Protein AF-A0A968CD33-F1 (afdb_monomer_lite)

Radius of gyration: 17.61 Å; chains: 1; bounding box: 67×39×42 Å

Foldseek 3Di:
DDDDDDDDDDDDAFAWDDFDDDDDDDDDPQDWDKDKDFIARQVPRHGFAWMKMWIDGPWKIKMKIKHFPADAQDKHWHKDKDQPQCVPDPPRDGPVCPLPVNRVIFIFGWDMDTHHRRRIDMDMTMDTPDDDDPPRGPPPPSPD

pLDDT: mean 78.43, std 22.48, range [30.12, 97.56]

Sequence (144 aa):
MKLQKWMVSVLSGVMLCAVVFSAQAGNQGGKRTYQTADLQDLETDAFRAGAATLVRTRNEVWASLSSTDLDPAAAYTVWWVVFNNPAACFGPCGLDDLDSPSVDAGVFYAAGFVTDMGGTANASFHLKAGPPTQGIDVLVDAKG

Structure (mmCIF, N/CA/C/O backbone):
data_AF-A0A968CD33-F1
#
_entry.id   AF-A0A968CD33-F1
#
loop_
_atom_site.group_PDB
_atom_site.id
_atom_site.type_symbol
_atom_site.label_atom_id
_atom_site.label_alt_id
_atom_site.label_comp_id
_atom_site.label_asym_id
_atom_site.label_entity_id
_atom_site.label_seq_id
_atom_site.pdbx_PDB_ins_code
_atom_site.Cartn_x
_atom_site.Cartn_y
_atom_site.Cartn_z
_atom_site.occupancy
_atom_site.B_iso_or_equiv
_atom_site.auth_seq_id
_atom_site.auth_comp_id
_atom_site.auth_asym_id
_atom_site.auth_atom_id
_atom_site.pdbx_PDB_model_num
ATOM 1 N N . MET A 1 1 ? 38.277 -26.867 0.160 1.00 37.47 1 MET A N 1
ATOM 2 C CA . MET A 1 1 ? 38.429 -25.397 0.128 1.00 37.47 1 MET A CA 1
ATOM 3 C C . MET A 1 1 ? 37.041 -24.777 0.061 1.00 37.47 1 MET A C 1
ATOM 5 O O . MET A 1 1 ? 36.361 -24.946 -0.938 1.00 37.47 1 MET A O 1
ATOM 9 N N . LYS A 1 2 ? 36.591 -24.170 1.165 1.00 41.38 2 LYS A N 1
ATOM 10 C CA . LYS A 1 2 ? 35.400 -23.308 1.237 1.00 41.38 2 LYS A CA 1
ATOM 11 C C . LYS A 1 2 ? 35.837 -21.869 0.951 1.00 41.38 2 LYS A C 1
ATOM 13 O O . LYS A 1 2 ? 36.923 -21.517 1.401 1.00 41.38 2 LYS A O 1
ATOM 18 N N . LEU A 1 3 ? 34.986 -21.081 0.286 1.00 33.84 3 LEU A N 1
ATOM 19 C CA . LEU A 1 3 ? 34.608 -19.689 0.616 1.00 33.84 3 LEU A CA 1
ATOM 20 C C . LEU A 1 3 ? 33.942 -19.038 -0.612 1.00 33.84 3 LEU A C 1
ATOM 22 O O . LEU A 1 3 ? 34.615 -18.568 -1.524 1.00 33.84 3 LEU A O 1
ATOM 26 N N . GLN A 1 4 ? 32.607 -19.020 -0.616 1.00 31.66 4 GLN A N 1
ATOM 27 C CA . GLN A 1 4 ? 31.778 -18.273 -1.564 1.00 31.66 4 GLN A CA 1
ATOM 28 C C . GLN A 1 4 ? 31.496 -16.895 -0.949 1.00 31.66 4 GLN A C 1
ATOM 30 O O . GLN A 1 4 ? 30.969 -16.801 0.161 1.00 31.66 4 GLN A O 1
ATOM 35 N N . LYS A 1 5 ? 31.965 -15.841 -1.627 1.00 37.31 5 LYS A N 1
ATOM 36 C CA . LYS A 1 5 ? 31.912 -14.440 -1.187 1.00 37.31 5 LYS A CA 1
ATOM 37 C C . LYS A 1 5 ? 30.521 -13.831 -1.379 1.00 37.31 5 LYS A C 1
ATOM 39 O O . LYS A 1 5 ? 29.802 -14.164 -2.313 1.00 37.31 5 LYS A O 1
ATOM 44 N N . TRP A 1 6 ? 30.209 -12.931 -0.456 1.00 35.16 6 TRP A N 1
ATOM 45 C CA . TRP A 1 6 ? 28.976 -12.177 -0.281 1.00 35.16 6 TRP A CA 1
ATOM 46 C C . TRP A 1 6 ? 28.747 -11.120 -1.368 1.00 35.16 6 TRP A C 1
ATOM 48 O O . TRP A 1 6 ? 29.692 -10.441 -1.764 1.00 35.16 6 TRP A O 1
ATOM 58 N N . MET A 1 7 ? 27.480 -10.887 -1.719 1.00 31.91 7 MET A N 1
ATOM 59 C CA . MET A 1 7 ? 26.977 -9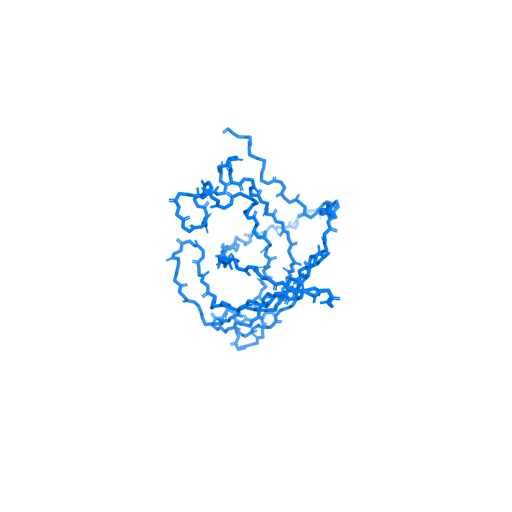.583 -2.161 1.00 31.91 7 MET A CA 1
ATOM 60 C C . MET A 1 7 ? 25.612 -9.360 -1.502 1.00 31.91 7 MET A C 1
ATOM 62 O O . MET A 1 7 ? 24.632 -10.009 -1.854 1.00 31.91 7 MET A O 1
ATOM 66 N N . VAL A 1 8 ? 25.577 -8.483 -0.499 1.00 37.94 8 VAL A N 1
ATOM 67 C CA . VAL A 1 8 ? 24.347 -7.934 0.083 1.00 37.94 8 VAL A CA 1
ATOM 68 C C . VAL A 1 8 ? 24.049 -6.657 -0.698 1.00 37.94 8 VAL A C 1
ATOM 70 O O . VAL A 1 8 ? 24.793 -5.687 -0.576 1.00 37.94 8 VAL A O 1
ATOM 73 N N . SER A 1 9 ? 23.004 -6.673 -1.523 1.00 36.47 9 SER A N 1
ATOM 74 C CA . SER A 1 9 ? 22.421 -5.453 -2.088 1.00 36.47 9 SER A CA 1
ATOM 75 C C . SER A 1 9 ? 21.284 -5.003 -1.180 1.00 36.47 9 SER A C 1
ATOM 77 O O . SER A 1 9 ? 20.318 -5.735 -0.978 1.00 36.47 9 SER A O 1
ATOM 79 N N . VAL A 1 10 ? 21.429 -3.808 -0.613 1.00 44.69 10 VAL A N 1
ATOM 80 C CA . VAL A 1 10 ? 20.399 -3.105 0.156 1.00 44.69 10 VAL A CA 1
ATOM 81 C C . VAL A 1 10 ? 19.397 -2.529 -0.845 1.00 44.69 10 VAL A C 1
ATOM 83 O O . VAL A 1 10 ? 19.746 -1.637 -1.613 1.00 44.69 10 VAL A O 1
ATOM 86 N N . LEU A 1 11 ? 18.174 -3.060 -0.870 1.00 41.47 11 LEU A N 1
ATOM 87 C CA . LEU A 1 11 ? 17.051 -2.469 -1.599 1.00 41.47 11 LEU A CA 1
ATOM 88 C C . LEU A 1 11 ? 16.301 -1.542 -0.642 1.00 41.47 11 LEU A C 1
ATOM 90 O O . LEU A 1 11 ? 15.770 -1.979 0.377 1.00 41.47 11 LEU A O 1
ATOM 94 N N . SER A 1 12 ? 16.328 -0.252 -0.968 1.00 43.16 12 SER A N 1
ATOM 95 C CA . SER A 1 12 ? 15.573 0.808 -0.304 1.00 43.16 12 SER A CA 1
ATOM 96 C C . SER A 1 12 ? 14.080 0.575 -0.565 1.00 43.16 12 SER A C 1
ATOM 98 O O . SER A 1 12 ? 13.652 0.556 -1.717 1.00 43.16 12 SER A O 1
ATOM 100 N N . GLY A 1 13 ? 13.312 0.295 0.488 1.00 39.81 13 GLY A N 1
ATOM 101 C CA . GLY A 1 13 ? 11.884 -0.001 0.398 1.00 39.81 13 GLY A CA 1
ATOM 102 C C . GLY A 1 13 ? 11.058 1.256 0.625 1.00 39.81 13 GLY A C 1
ATOM 103 O O . GLY A 1 13 ? 10.959 1.717 1.756 1.00 39.81 13 GLY A O 1
ATOM 104 N N . VAL A 1 14 ? 10.454 1.784 -0.438 1.00 44.28 14 VAL A N 1
ATOM 105 C CA . VAL A 1 14 ? 9.409 2.809 -0.336 1.00 44.28 14 VAL A CA 1
ATOM 106 C C . VAL A 1 14 ? 8.114 2.119 0.080 1.00 44.28 14 VAL A C 1
ATOM 108 O O . VAL A 1 14 ? 7.631 1.214 -0.605 1.00 44.28 14 VAL A O 1
ATOM 111 N N . MET A 1 15 ? 7.575 2.527 1.224 1.00 37.03 15 MET A N 1
ATOM 112 C CA . MET A 1 15 ? 6.298 2.057 1.755 1.00 37.03 15 MET A CA 1
ATOM 113 C C . MET A 1 15 ? 5.180 2.981 1.239 1.00 37.03 15 MET A C 1
ATOM 115 O O . MET A 1 15 ? 5.406 4.169 1.040 1.00 37.03 15 MET A O 1
ATOM 119 N N . LEU A 1 16 ? 3.990 2.448 0.959 1.00 34.34 16 LEU A N 1
ATOM 120 C CA . LEU A 1 16 ? 2.818 3.187 0.461 1.00 34.34 16 LEU A CA 1
ATOM 121 C C . LEU A 1 16 ? 1.596 2.808 1.312 1.00 34.34 16 LEU A C 1
ATOM 123 O O . LEU A 1 16 ? 1.394 1.621 1.569 1.00 34.34 16 LEU A O 1
ATOM 127 N N . CYS A 1 17 ? 0.776 3.780 1.726 1.00 30.12 17 CYS A N 1
ATOM 128 C CA . CYS A 1 17 ? -0.358 3.580 2.645 1.00 30.12 17 CYS A CA 1
ATOM 129 C C . CYS A 1 17 ? -1.595 4.347 2.163 1.00 30.12 17 CYS A C 1
ATOM 131 O O . CYS A 1 17 ? -1.474 5.408 1.563 1.00 30.12 17 CYS A O 1
ATOM 133 N N . ALA A 1 18 ? -2.792 3.815 2.422 1.00 38.38 18 ALA A N 1
ATOM 134 C CA . ALA A 1 18 ? -4.061 4.425 2.017 1.00 38.38 18 ALA A CA 1
ATOM 135 C C . ALA A 1 18 ? -5.022 4.535 3.214 1.00 38.38 18 ALA A C 1
ATOM 137 O O . ALA A 1 18 ? -5.317 3.537 3.873 1.00 38.38 18 ALA A O 1
ATOM 138 N N . VAL A 1 19 ? -5.546 5.739 3.471 1.00 39.84 19 VAL A N 1
ATOM 139 C CA . VAL A 1 19 ? -6.427 6.057 4.615 1.00 39.84 19 VAL A CA 1
ATOM 140 C C . VAL A 1 19 ? -7.898 6.079 4.182 1.00 39.84 19 VAL A C 1
ATOM 142 O O . VAL A 1 19 ? -8.218 6.595 3.111 1.00 39.84 19 VAL A O 1
ATOM 145 N N . VAL A 1 20 ? -8.832 5.541 4.991 1.00 47.88 20 VAL A N 1
ATOM 146 C CA . VAL A 1 20 ? -10.257 5.496 4.595 1.00 47.88 20 VAL A CA 1
ATOM 147 C C . VAL A 1 20 ? -11.295 5.671 5.716 1.00 47.88 20 VAL A C 1
ATOM 149 O O . VAL A 1 20 ? -11.309 4.932 6.696 1.00 47.88 20 VAL A O 1
ATOM 152 N N . PHE A 1 21 ? -12.250 6.591 5.499 1.00 44.44 21 PHE A N 1
ATOM 153 C CA . PHE A 1 21 ? -13.388 6.913 6.384 1.00 44.44 21 PHE A CA 1
ATOM 154 C C . PHE A 1 21 ? -14.641 6.044 6.115 1.00 44.44 21 PHE A C 1
ATOM 156 O O . PHE A 1 21 ? -14.846 5.558 5.000 1.00 44.44 21 PHE A O 1
ATOM 163 N N . SER A 1 22 ? -15.504 5.851 7.130 1.00 51.44 22 SER A N 1
ATOM 164 C CA . SER A 1 22 ? -16.705 4.987 7.068 1.00 51.44 22 SER A CA 1
ATOM 165 C C . SER A 1 22 ? -18.011 5.715 7.437 1.00 51.44 22 SER A C 1
ATOM 167 O O . SER A 1 22 ? -18.108 6.285 8.517 1.00 51.44 22 SER A O 1
ATOM 169 N N . ALA A 1 23 ? -19.056 5.584 6.605 1.00 46.00 23 ALA A N 1
ATOM 170 C CA . ALA A 1 23 ? -20.457 5.880 6.949 1.00 46.00 23 ALA A CA 1
ATOM 171 C C . ALA A 1 23 ? -21.328 4.608 6.802 1.00 46.00 23 ALA A C 1
ATOM 173 O O . ALA A 1 23 ? -21.160 3.834 5.855 1.00 46.00 23 ALA A O 1
ATOM 174 N N . GLN A 1 24 ? -22.244 4.344 7.746 1.00 58.56 24 GLN A N 1
ATOM 175 C CA . GLN A 1 24 ? -23.057 3.116 7.791 1.00 58.56 24 GLN A CA 1
ATOM 176 C C . GLN A 1 24 ? -24.543 3.343 7.463 1.00 58.56 24 GLN A C 1
ATOM 178 O O . GLN A 1 24 ? -25.169 4.186 8.088 1.00 58.56 24 GLN A O 1
ATOM 183 N N . ALA A 1 25 ? -25.136 2.466 6.635 1.00 45.41 25 ALA A N 1
ATOM 184 C CA . ALA A 1 25 ? -26.445 1.828 6.880 1.00 45.41 25 ALA A CA 1
ATOM 185 C C . ALA A 1 25 ? -26.677 0.594 5.964 1.00 45.41 25 ALA A C 1
ATOM 187 O O . ALA A 1 25 ? -26.188 0.575 4.840 1.00 45.41 25 ALA A O 1
ATOM 188 N N . GLY A 1 26 ? -27.384 -0.433 6.471 1.00 40.88 26 GLY A N 1
ATOM 189 C CA . GLY A 1 26 ? -28.413 -1.214 5.740 1.00 40.88 26 GLY A CA 1
ATOM 190 C C . GLY A 1 26 ? -28.099 -2.488 4.914 1.00 40.88 26 GLY A C 1
ATOM 191 O O . GLY A 1 26 ? -27.636 -2.391 3.792 1.00 40.88 26 GLY A O 1
ATOM 192 N N . ASN A 1 27 ? -28.543 -3.646 5.438 1.00 47.91 27 ASN A N 1
ATOM 193 C CA . ASN A 1 27 ? -29.004 -4.923 4.823 1.00 47.91 27 ASN A CA 1
ATOM 194 C C . ASN A 1 27 ? -28.059 -5.973 4.145 1.00 47.91 27 ASN A C 1
ATOM 196 O O . ASN A 1 27 ? -27.781 -5.968 2.952 1.00 47.91 27 ASN A O 1
ATOM 200 N N . GLN A 1 28 ? -27.675 -6.947 4.981 1.00 55.09 28 GLN A N 1
ATOM 201 C CA . GLN A 1 28 ? -27.397 -8.400 4.867 1.00 55.09 28 GLN A CA 1
ATOM 202 C C . GLN A 1 28 ? -27.561 -9.206 3.544 1.00 55.09 28 GLN A C 1
ATOM 204 O O . GLN A 1 28 ? -28.061 -10.327 3.562 1.00 55.09 28 GLN A O 1
ATOM 209 N N . GLY A 1 29 ? -26.995 -8.756 2.428 1.00 49.62 29 GLY A N 1
ATOM 210 C CA . GLY A 1 29 ? -26.184 -9.633 1.569 1.00 49.62 29 GLY A CA 1
ATOM 211 C C . GLY A 1 29 ? -24.740 -9.280 1.881 1.00 49.62 29 GLY A C 1
ATOM 212 O O . GLY A 1 29 ? -24.382 -8.141 1.614 1.00 49.62 29 GLY A O 1
ATOM 213 N N . GLY A 1 30 ? -23.995 -10.163 2.571 1.00 62.62 30 GLY A N 1
ATOM 214 C CA . GLY A 1 30 ? -22.742 -9.864 3.296 1.00 62.62 30 GLY A CA 1
ATOM 215 C C . GLY A 1 30 ? -22.117 -8.521 2.918 1.00 62.62 30 GLY A C 1
ATOM 216 O O . GLY A 1 30 ? -21.404 -8.466 1.924 1.00 62.62 30 GLY A O 1
ATOM 217 N N . LYS A 1 31 ? -22.484 -7.450 3.646 1.00 76.31 31 LYS A N 1
ATOM 218 C CA . LYS A 1 31 ? -22.275 -6.054 3.224 1.00 76.31 31 LYS A CA 1
ATOM 219 C C . LYS A 1 31 ? -20.845 -5.874 2.715 1.00 76.31 31 LYS A C 1
ATOM 221 O O . LYS A 1 31 ? -19.904 -5.990 3.498 1.00 76.31 31 LYS A O 1
ATOM 226 N N . ARG A 1 32 ? -20.710 -5.638 1.407 1.00 90.44 32 ARG A N 1
ATOM 227 C CA . ARG A 1 32 ? -19.435 -5.349 0.749 1.00 90.44 32 ARG A CA 1
ATOM 228 C C . ARG A 1 32 ? -19.250 -3.845 0.709 1.00 90.44 32 ARG A C 1
ATOM 230 O O . ARG A 1 32 ? -20.063 -3.142 0.115 1.00 90.44 32 ARG A O 1
ATOM 237 N N . THR A 1 33 ? -18.196 -3.364 1.345 1.00 94.31 33 THR A N 1
ATOM 238 C CA . THR A 1 33 ? -17.782 -1.965 1.258 1.00 94.31 33 THR A CA 1
ATOM 239 C C . THR A 1 33 ? -16.653 -1.874 0.249 1.00 94.31 33 THR A C 1
ATOM 241 O O . THR A 1 33 ? -15.645 -2.556 0.415 1.00 94.31 33 THR A O 1
ATOM 244 N N . TYR A 1 34 ? -16.827 -1.043 -0.772 1.00 94.94 34 TYR A N 1
ATOM 245 C CA . TYR A 1 34 ? -15.818 -0.781 -1.793 1.00 94.94 34 TYR A CA 1
ATOM 246 C C . TYR A 1 34 ? -15.185 0.575 -1.533 1.00 94.94 34 TYR A C 1
ATOM 248 O O . TYR A 1 34 ? -15.886 1.535 -1.212 1.00 94.94 34 TYR A O 1
ATOM 256 N N . GLN A 1 35 ? -13.873 0.649 -1.677 1.00 95.56 35 GLN A N 1
ATOM 257 C CA . GLN A 1 35 ? -13.114 1.886 -1.593 1.00 95.56 35 GLN A CA 1
ATOM 258 C C . GLN A 1 35 ? -12.046 1.863 -2.670 1.00 95.56 35 GLN A C 1
ATOM 260 O O . GLN A 1 35 ? -11.501 0.808 -2.967 1.00 95.56 35 GLN A O 1
ATOM 265 N N . THR A 1 36 ? -11.787 3.006 -3.288 1.00 96.31 36 THR A N 1
ATOM 266 C CA . THR A 1 36 ? -10.691 3.173 -4.243 1.00 96.31 36 THR A CA 1
ATOM 267 C C . THR A 1 36 ? -9.926 4.418 -3.848 1.00 96.31 36 THR A C 1
ATOM 269 O O . THR A 1 36 ? -10.546 5.407 -3.454 1.00 96.31 36 THR A O 1
ATOM 272 N N . ALA A 1 37 ? -8.606 4.338 -3.907 1.00 94.50 37 ALA A N 1
ATOM 273 C CA . ALA A 1 37 ? -7.705 5.435 -3.609 1.00 94.50 37 ALA A CA 1
ATOM 274 C C . ALA A 1 37 ? -6.543 5.414 -4.600 1.00 94.50 37 ALA A C 1
ATOM 276 O O . ALA A 1 37 ? -6.128 4.342 -5.051 1.00 94.50 37 ALA A O 1
ATOM 277 N N . ASP A 1 38 ? -6.029 6.595 -4.916 1.00 96.38 38 ASP A N 1
ATOM 278 C CA . ASP A 1 38 ? -4.775 6.722 -5.647 1.00 96.38 38 ASP A CA 1
ATOM 279 C C . ASP A 1 38 ? -3.617 6.243 -4.769 1.00 96.38 38 ASP A C 1
ATOM 281 O O . ASP A 1 38 ? -3.688 6.261 -3.536 1.00 96.38 38 ASP A O 1
ATOM 285 N N . LEU A 1 39 ? -2.541 5.796 -5.408 1.00 93.75 39 LEU A N 1
ATOM 286 C CA . LEU A 1 39 ? -1.331 5.418 -4.691 1.00 93.75 39 LEU A CA 1
ATOM 287 C C . LEU A 1 39 ? -0.611 6.667 -4.178 1.00 93.75 39 LEU A C 1
ATOM 289 O O . LEU A 1 39 ? -0.433 7.628 -4.921 1.00 93.75 39 LEU A O 1
ATOM 293 N N . GLN A 1 40 ? -0.176 6.642 -2.921 1.00 91.44 40 GLN A N 1
ATOM 294 C CA . GLN A 1 40 ? 0.588 7.709 -2.275 1.00 91.44 40 GLN A CA 1
ATOM 295 C C . GLN A 1 40 ? 1.817 7.144 -1.575 1.00 91.44 40 GLN A C 1
ATOM 297 O O . GLN A 1 40 ? 1.706 6.182 -0.815 1.00 91.44 40 GLN A O 1
ATOM 302 N N . ASP A 1 41 ? 2.968 7.751 -1.843 1.00 88.31 41 ASP A N 1
ATOM 303 C CA . ASP A 1 41 ? 4.214 7.524 -1.117 1.00 88.31 41 ASP A CA 1
ATOM 304 C C . ASP A 1 41 ? 3.999 7.812 0.372 1.00 88.31 41 ASP A C 1
ATOM 306 O O . ASP A 1 41 ? 3.594 8.911 0.724 1.00 88.31 41 ASP A O 1
ATOM 310 N N . LEU A 1 42 ? 4.216 6.826 1.239 1.00 83.56 42 LEU A N 1
ATOM 311 C CA . LEU A 1 42 ? 3.833 6.939 2.647 1.00 83.56 42 LEU A CA 1
ATOM 312 C C . LEU A 1 42 ? 4.751 7.877 3.451 1.00 83.56 42 LEU A C 1
ATOM 314 O O . LEU A 1 42 ? 4.358 8.355 4.508 1.00 83.56 42 LEU A O 1
ATOM 318 N N . GLU A 1 43 ? 5.977 8.124 2.992 1.00 84.19 43 GLU A N 1
ATOM 319 C CA . GLU A 1 43 ? 6.902 9.037 3.675 1.00 84.19 43 GLU A CA 1
ATOM 320 C C . GLU A 1 43 ? 6.642 10.495 3.283 1.00 84.19 43 GLU A C 1
ATOM 322 O O . GLU A 1 43 ? 6.787 11.404 4.097 1.00 84.19 43 GLU A O 1
ATOM 327 N N . THR A 1 44 ? 6.265 10.723 2.024 1.00 87.44 44 THR A N 1
ATOM 328 C CA . THR A 1 44 ? 6.162 12.072 1.446 1.00 87.44 44 THR A CA 1
ATOM 329 C C . THR A 1 44 ? 4.736 12.524 1.134 1.00 87.44 44 THR A C 1
ATOM 331 O O . THR A 1 44 ? 4.551 13.665 0.709 1.00 87.44 44 THR A O 1
ATOM 334 N N . ASP A 1 45 ? 3.743 11.641 1.277 1.00 86.31 45 ASP A N 1
ATOM 335 C CA . ASP A 1 45 ? 2.348 11.791 0.828 1.00 86.31 45 ASP A CA 1
ATOM 336 C C . ASP A 1 45 ? 2.189 12.122 -0.671 1.00 86.31 45 ASP A C 1
ATOM 338 O O . ASP A 1 45 ? 1.111 12.486 -1.154 1.00 86.31 45 ASP A O 1
ATOM 342 N N . ALA A 1 46 ? 3.263 11.988 -1.455 1.00 90.00 46 ALA A N 1
ATOM 343 C CA . ALA A 1 46 ? 3.248 12.300 -2.874 1.00 90.00 46 ALA A CA 1
ATOM 344 C C . ALA A 1 46 ? 2.481 11.228 -3.659 1.00 90.00 46 ALA A C 1
ATOM 346 O O . ALA A 1 46 ? 2.765 10.032 -3.562 1.00 90.00 46 ALA A O 1
ATOM 347 N N . PHE A 1 47 ? 1.541 11.660 -4.502 1.00 92.25 47 PHE A N 1
ATOM 348 C CA . PHE A 1 47 ? 0.810 10.757 -5.389 1.00 92.25 47 PHE A CA 1
ATOM 349 C C . PHE A 1 47 ? 1.746 10.028 -6.363 1.00 92.25 47 PHE A C 1
ATOM 351 O O . PHE A 1 47 ? 2.685 10.606 -6.917 1.00 92.25 47 PHE A O 1
ATOM 358 N N . ARG A 1 48 ? 1.450 8.751 -6.605 1.00 92.81 48 ARG A N 1
ATOM 359 C CA . ARG A 1 48 ? 2.133 7.867 -7.552 1.00 92.81 48 ARG A CA 1
ATOM 360 C C . ARG A 1 48 ? 1.170 7.438 -8.648 1.00 92.81 48 ARG A C 1
ATOM 362 O O . ARG A 1 48 ? -0.045 7.419 -8.459 1.00 92.81 48 ARG A O 1
ATOM 369 N N . ALA A 1 49 ? 1.722 7.085 -9.805 1.00 95.75 49 ALA A N 1
ATOM 370 C CA . ALA A 1 49 ? 0.936 6.629 -10.938 1.00 95.75 49 ALA A CA 1
ATOM 371 C C . ALA A 1 49 ? 0.330 5.247 -10.648 1.00 95.75 49 ALA A C 1
ATOM 373 O O . ALA A 1 49 ? 0.984 4.213 -10.778 1.00 95.75 49 ALA A O 1
ATOM 374 N N . GLY A 1 50 ? -0.933 5.236 -10.231 1.00 95.75 50 GLY A N 1
ATOM 375 C CA . GLY A 1 50 ? -1.661 4.012 -9.938 1.00 95.75 50 GLY A CA 1
ATOM 376 C C . GLY A 1 50 ? -2.826 4.224 -8.986 1.00 95.75 50 GLY A C 1
ATOM 377 O O . GLY A 1 50 ? -3.027 5.309 -8.445 1.00 95.75 50 GLY A O 1
ATOM 378 N N . ALA A 1 51 ? -3.573 3.151 -8.752 1.00 96.88 51 ALA A N 1
ATOM 379 C CA . ALA A 1 51 ? -4.664 3.131 -7.791 1.00 96.88 51 ALA A CA 1
ATOM 380 C C . ALA A 1 51 ? -4.797 1.754 -7.137 1.00 96.88 51 ALA A C 1
ATOM 382 O O . ALA A 1 51 ? -4.400 0.725 -7.695 1.00 96.88 51 ALA A O 1
ATOM 383 N N . ALA A 1 52 ? -5.408 1.742 -5.958 1.00 96.12 52 ALA A N 1
ATOM 384 C CA . ALA A 1 52 ? -5.805 0.534 -5.263 1.00 96.12 52 ALA A CA 1
ATOM 385 C C . ALA A 1 52 ? -7.310 0.532 -4.994 1.00 96.12 52 ALA A C 1
ATOM 387 O O . ALA A 1 52 ? -7.898 1.547 -4.620 1.00 96.12 52 ALA A O 1
ATOM 388 N N . THR A 1 53 ? -7.931 -0.635 -5.132 1.00 97.44 53 THR A N 1
ATOM 389 C CA . THR A 1 53 ? -9.310 -0.884 -4.714 1.00 97.44 53 THR A CA 1
ATOM 390 C C . THR A 1 53 ? -9.305 -1.847 -3.541 1.00 97.44 53 THR A C 1
ATOM 392 O O . THR A 1 53 ? -8.653 -2.885 -3.590 1.00 97.44 53 THR A O 1
ATOM 395 N N . LEU A 1 54 ? -10.075 -1.523 -2.507 1.00 95.81 54 LEU A N 1
ATOM 396 C CA . LEU A 1 54 ? -10.297 -2.334 -1.322 1.00 95.81 54 LEU A CA 1
ATOM 397 C C . LEU A 1 54 ? -11.767 -2.752 -1.251 1.00 95.81 54 LEU A C 1
ATOM 399 O O . LEU A 1 54 ? -12.668 -1.912 -1.258 1.00 95.81 54 LEU A O 1
ATOM 403 N N . VAL A 1 55 ? -12.014 -4.052 -1.134 1.00 96.25 55 VAL A N 1
ATOM 404 C CA . VAL A 1 55 ? -13.335 -4.642 -0.920 1.00 96.25 55 VAL A CA 1
ATOM 405 C C . VAL A 1 55 ? -13.348 -5.310 0.441 1.00 96.25 55 VAL A C 1
ATOM 407 O O . VAL A 1 55 ? -12.654 -6.296 0.671 1.00 96.25 55 VAL A O 1
ATOM 410 N N . ARG A 1 56 ? -14.161 -4.790 1.356 1.00 93.69 56 ARG A N 1
ATOM 411 C CA . ARG A 1 56 ? -14.280 -5.319 2.716 1.00 93.69 56 ARG A CA 1
ATOM 412 C C . ARG A 1 56 ? -15.611 -6.004 2.923 1.00 93.69 56 ARG A C 1
ATOM 414 O O . ARG A 1 56 ? -16.658 -5.454 2.584 1.00 93.69 56 ARG A O 1
ATOM 421 N N . THR A 1 57 ? -15.564 -7.174 3.538 1.00 92.75 57 THR A N 1
ATOM 422 C CA . THR A 1 57 ? -16.719 -7.865 4.109 1.00 92.75 57 THR A CA 1
ATOM 423 C C . THR A 1 57 ? -16.567 -7.922 5.631 1.00 92.75 57 THR A C 1
ATOM 425 O O . THR A 1 57 ? -15.644 -7.341 6.196 1.00 92.75 57 THR A O 1
ATOM 428 N N . ARG A 1 58 ? -17.457 -8.646 6.319 1.00 88.00 58 ARG A N 1
ATOM 429 C CA . ARG A 1 58 ? -17.280 -8.925 7.752 1.00 88.00 58 ARG A CA 1
ATOM 430 C C . ARG A 1 58 ? -16.090 -9.830 8.070 1.00 88.00 58 ARG A C 1
ATOM 432 O O . ARG A 1 58 ? -15.561 -9.730 9.167 1.00 88.00 58 ARG A O 1
ATOM 439 N N . ASN A 1 59 ? -15.704 -10.711 7.150 1.00 89.50 59 ASN A N 1
ATOM 440 C CA . ASN A 1 59 ? -14.768 -11.799 7.446 1.00 89.50 59 ASN A CA 1
ATOM 441 C C . ASN A 1 59 ? -13.497 -11.739 6.602 1.00 89.50 59 ASN A C 1
ATOM 443 O O . ASN A 1 59 ? -12.635 -12.599 6.742 1.00 89.50 59 ASN A O 1
ATOM 447 N N . GLU A 1 60 ? -13.399 -10.786 5.684 1.00 90.94 60 GLU A N 1
ATOM 448 C CA . GLU A 1 60 ? -12.271 -10.693 4.769 1.00 90.94 60 GLU A CA 1
ATOM 449 C C . GLU A 1 60 ? -12.168 -9.311 4.139 1.00 90.94 60 GLU A C 1
ATOM 451 O O . GLU A 1 60 ? -13.158 -8.586 3.990 1.00 90.94 60 GLU A O 1
ATOM 456 N N . VAL A 1 61 ? -10.951 -9.003 3.723 1.00 92.88 61 VAL A N 1
ATOM 457 C CA . VAL A 1 61 ? -10.578 -7.850 2.927 1.00 92.88 61 VAL A CA 1
ATOM 458 C C . VAL A 1 61 ? -9.886 -8.364 1.672 1.00 92.88 61 VAL A C 1
ATOM 460 O O . VAL A 1 61 ? -8.967 -9.171 1.760 1.00 92.88 61 VAL A O 1
ATOM 463 N N . TRP A 1 62 ? -10.325 -7.889 0.516 1.00 95.31 62 TRP A N 1
ATOM 464 C CA . TRP A 1 62 ? -9.665 -8.086 -0.769 1.00 95.31 62 TRP A CA 1
ATOM 465 C C . TRP A 1 62 ? -9.136 -6.749 -1.247 1.00 95.31 62 TRP A C 1
ATOM 467 O O . TRP A 1 62 ? -9.844 -5.748 -1.167 1.00 95.31 62 TRP A O 1
ATOM 477 N N . ALA A 1 63 ? -7.922 -6.736 -1.769 1.00 96.12 63 ALA A N 1
ATOM 478 C CA . ALA A 1 63 ? -7.338 -5.571 -2.395 1.00 96.12 63 ALA A CA 1
ATOM 479 C C . ALA A 1 63 ? -6.797 -5.923 -3.775 1.00 96.12 63 ALA A C 1
ATOM 481 O O . ALA A 1 63 ? -6.267 -7.014 -3.996 1.00 96.12 63 ALA A O 1
ATOM 482 N N . SER A 1 64 ? -6.915 -4.970 -4.688 1.00 96.75 64 SER A N 1
ATOM 483 C CA . SER A 1 64 ? -6.228 -4.978 -5.971 1.00 96.75 64 SER A CA 1
ATOM 484 C C . SER A 1 64 ? -5.488 -3.665 -6.152 1.00 96.75 64 SER A C 1
ATOM 486 O O . SER A 1 64 ? -6.030 -2.608 -5.846 1.00 96.75 64 SER A O 1
ATOM 488 N N . LEU A 1 65 ? -4.274 -3.748 -6.668 1.00 96.19 65 LEU A N 1
ATOM 489 C CA . LEU A 1 65 ? -3.343 -2.654 -6.915 1.00 96.19 65 LEU A CA 1
ATOM 490 C C . LEU A 1 65 ? -3.006 -2.658 -8.404 1.00 96.19 65 LEU A C 1
ATOM 492 O O . LEU A 1 65 ? -2.664 -3.714 -8.935 1.00 96.19 65 LEU A O 1
ATOM 496 N N . SER A 1 66 ? -3.029 -1.489 -9.036 1.00 96.75 66 SER A N 1
ATOM 497 C CA . SER A 1 66 ? -2.422 -1.257 -10.347 1.00 96.75 66 SER A CA 1
ATOM 498 C C . SER A 1 66 ? -1.481 -0.067 -10.245 1.00 96.75 66 SER A C 1
ATOM 500 O O . SER A 1 66 ? -1.889 0.985 -9.758 1.00 96.75 66 SER A O 1
ATOM 502 N N . SER A 1 67 ? -0.249 -0.219 -10.720 1.00 96.06 67 SER A N 1
ATOM 503 C CA . SER A 1 67 ? 0.772 0.832 -10.703 1.00 96.06 67 SER A CA 1
ATOM 504 C C . SER A 1 67 ? 1.583 0.817 -11.991 1.00 96.06 67 SER A C 1
ATOM 506 O O . SER A 1 67 ? 1.834 -0.247 -12.561 1.00 96.06 67 SER A O 1
ATOM 508 N N . THR A 1 68 ? 2.029 1.996 -12.405 1.00 96.06 68 THR A N 1
ATOM 509 C CA . THR A 1 68 ? 3.057 2.199 -13.433 1.00 96.06 68 THR A CA 1
ATOM 510 C C . THR A 1 68 ? 4.244 2.946 -12.828 1.00 96.06 68 THR A C 1
ATOM 512 O O . THR A 1 68 ? 4.256 3.209 -11.623 1.00 96.06 68 THR A O 1
ATOM 515 N N . ASP A 1 69 ? 5.239 3.273 -13.657 1.00 94.50 69 ASP A N 1
ATOM 516 C CA . ASP A 1 69 ? 6.446 4.016 -13.267 1.00 94.50 69 ASP A CA 1
ATOM 517 C C . ASP A 1 69 ? 7.248 3.345 -12.138 1.00 94.50 69 ASP A C 1
ATOM 519 O O . ASP A 1 69 ? 7.906 4.004 -11.333 1.00 94.50 69 ASP A O 1
ATOM 523 N N . LEU A 1 70 ? 7.185 2.013 -12.078 1.00 94.62 70 LEU A N 1
ATOM 524 C CA . LEU A 1 70 ? 8.048 1.199 -11.231 1.00 94.62 70 LEU A CA 1
ATOM 525 C C . LEU A 1 70 ? 9.328 0.826 -11.987 1.00 94.62 70 LEU A C 1
ATOM 527 O O . LEU A 1 70 ? 9.371 0.856 -13.219 1.00 94.62 70 LEU A O 1
ATOM 531 N N . ASP A 1 71 ? 10.364 0.412 -11.260 1.00 96.81 71 ASP A N 1
ATOM 532 C CA . ASP A 1 71 ? 11.582 -0.097 -11.885 1.00 96.81 71 ASP A CA 1
ATOM 533 C C . ASP A 1 71 ? 11.250 -1.361 -12.700 1.00 96.81 71 ASP A C 1
ATOM 535 O O . ASP A 1 71 ? 10.601 -2.273 -12.171 1.00 96.81 71 ASP A O 1
ATOM 539 N N . PRO A 1 72 ? 11.659 -1.454 -13.979 1.00 97.56 72 PRO A N 1
ATOM 540 C CA . PRO A 1 72 ? 11.405 -2.634 -14.801 1.00 97.56 72 PRO A CA 1
ATOM 541 C C . PRO A 1 72 ? 12.099 -3.895 -14.277 1.00 97.56 72 PRO A C 1
ATOM 543 O O . PRO A 1 72 ? 13.252 -3.842 -13.849 1.00 97.56 72 PRO A O 1
ATOM 546 N N . ALA A 1 73 ? 11.426 -5.045 -14.384 1.00 96.56 73 ALA A N 1
ATOM 547 C CA . ALA A 1 73 ? 11.939 -6.353 -13.952 1.00 96.56 73 ALA A CA 1
ATOM 548 C C . ALA A 1 73 ? 12.459 -6.390 -12.495 1.00 96.56 73 ALA A C 1
ATOM 550 O O . ALA A 1 73 ? 13.370 -7.156 -12.167 1.00 96.56 73 ALA A O 1
ATOM 551 N N . ALA A 1 74 ? 11.872 -5.576 -11.616 1.00 97.44 74 ALA A N 1
ATOM 552 C CA . ALA A 1 74 ? 12.244 -5.458 -10.213 1.00 97.44 74 ALA A CA 1
ATOM 553 C C . ALA A 1 74 ? 11.210 -6.127 -9.299 1.00 97.44 74 ALA A C 1
ATOM 555 O O . ALA A 1 74 ? 10.017 -6.193 -9.603 1.00 97.44 74 ALA A O 1
ATOM 556 N N . ALA A 1 75 ? 11.685 -6.651 -8.168 1.00 96.56 75 ALA A N 1
ATOM 557 C CA . ALA A 1 75 ? 10.843 -7.283 -7.161 1.00 96.56 75 ALA A CA 1
ATOM 558 C C . ALA A 1 75 ? 10.335 -6.249 -6.150 1.00 96.56 75 ALA A C 1
ATOM 560 O O . ALA A 1 75 ? 11.124 -5.511 -5.562 1.00 96.56 75 ALA A O 1
ATOM 561 N N . TYR A 1 76 ? 9.028 -6.263 -5.903 1.00 94.81 76 TYR A N 1
ATOM 562 C CA . TYR A 1 76 ? 8.348 -5.426 -4.921 1.00 94.81 76 TYR A CA 1
ATOM 563 C C . TYR A 1 76 ? 7.571 -6.285 -3.925 1.00 94.81 76 TYR A C 1
ATOM 565 O O . TYR A 1 76 ? 7.147 -7.405 -4.224 1.00 94.81 76 TYR A O 1
ATOM 573 N N . THR A 1 77 ? 7.360 -5.735 -2.731 1.00 94.12 77 THR A N 1
ATOM 574 C CA . THR A 1 77 ? 6.517 -6.340 -1.694 1.00 94.12 77 THR A CA 1
ATOM 575 C C . THR A 1 77 ? 5.361 -5.416 -1.354 1.00 94.12 77 THR A C 1
ATOM 577 O O . THR A 1 77 ? 5.468 -4.198 -1.461 1.00 94.12 77 THR A O 1
ATOM 580 N N . VAL A 1 78 ? 4.247 -6.015 -0.957 1.00 93.56 78 VAL A N 1
ATOM 581 C CA . VAL A 1 78 ? 3.048 -5.343 -0.477 1.00 93.56 78 VAL A CA 1
ATOM 582 C C . VAL A 1 78 ? 2.848 -5.751 0.971 1.00 93.56 78 VAL A C 1
ATOM 584 O O . VAL A 1 78 ? 2.878 -6.940 1.302 1.00 93.56 78 VAL A O 1
ATOM 587 N N . TRP A 1 79 ? 2.622 -4.756 1.818 1.00 92.00 79 TRP A N 1
ATOM 588 C CA . TRP A 1 79 ? 2.421 -4.923 3.249 1.00 92.00 79 TRP A CA 1
ATOM 589 C C . TRP A 1 79 ? 1.057 -4.375 3.641 1.00 92.00 79 TRP A C 1
ATOM 591 O O . TRP A 1 79 ? 0.615 -3.349 3.126 1.00 92.00 79 TRP A O 1
ATOM 601 N N . TRP A 1 80 ? 0.391 -5.067 4.556 1.00 91.19 80 TRP A N 1
ATOM 602 C CA . TRP A 1 80 ? -0.738 -4.506 5.272 1.00 91.19 80 TRP A CA 1
ATOM 603 C C . TRP A 1 80 ? -0.210 -3.604 6.374 1.00 91.19 80 TRP A C 1
ATOM 605 O O . TRP A 1 80 ? 0.608 -4.041 7.180 1.00 91.19 80 TRP A O 1
ATOM 615 N N . VAL A 1 81 ? -0.716 -2.377 6.415 1.00 91.62 81 VAL A N 1
ATOM 616 C CA . VAL A 1 81 ? -0.587 -1.471 7.554 1.00 91.62 81 VAL A CA 1
ATOM 617 C C . VAL A 1 81 ? -1.999 -1.165 8.020 1.00 91.62 81 VAL A C 1
ATOM 619 O O . VAL A 1 81 ? -2.821 -0.657 7.254 1.00 91.62 81 VAL A O 1
ATOM 622 N N . VAL A 1 82 ? -2.313 -1.554 9.249 1.00 90.75 82 VAL A N 1
ATOM 623 C CA . VAL A 1 82 ? -3.660 -1.458 9.811 1.00 90.75 82 VAL A CA 1
ATOM 624 C C . VAL A 1 82 ? -3.589 -0.675 11.107 1.00 90.75 82 VAL A C 1
ATOM 626 O O . VAL A 1 82 ? -3.013 -1.154 12.073 1.00 90.75 82 VAL A O 1
ATOM 629 N N . PHE A 1 83 ? -4.214 0.497 11.145 1.00 92.75 83 PHE A N 1
ATOM 630 C CA . PHE A 1 83 ? -4.394 1.274 12.370 1.00 92.75 83 PHE A CA 1
ATOM 631 C C . PHE A 1 83 ? -5.728 0.879 13.011 1.00 92.75 83 PHE A C 1
ATOM 633 O O . PHE A 1 83 ? -6.788 1.254 12.502 1.00 92.75 83 PHE A O 1
ATOM 640 N N . ASN A 1 84 ? -5.704 0.091 14.092 1.00 90.88 84 ASN A N 1
ATOM 641 C CA . ASN A 1 84 ? -6.940 -0.381 14.732 1.00 90.88 84 ASN A CA 1
ATOM 642 C C . ASN A 1 84 ? -7.608 0.695 15.604 1.00 90.88 84 ASN A C 1
ATOM 644 O O . ASN A 1 84 ? -8.810 0.608 15.865 1.00 90.88 84 ASN A O 1
ATOM 648 N N . ASN A 1 85 ? -6.875 1.745 15.985 1.00 94.94 85 ASN A N 1
ATOM 649 C CA . ASN A 1 85 ? -7.408 2.930 16.651 1.00 94.94 85 ASN A CA 1
ATOM 650 C C . ASN A 1 85 ? -7.002 4.232 15.923 1.00 94.94 85 A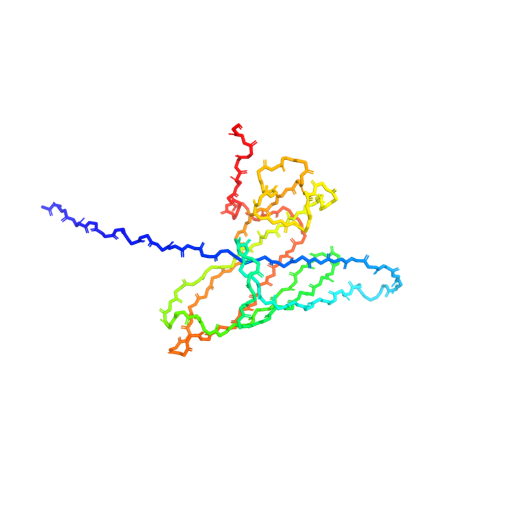SN A C 1
ATOM 652 O O . ASN A 1 85 ? -6.186 5.006 16.427 1.00 94.94 85 ASN A O 1
ATOM 656 N N . PRO A 1 86 ? -7.598 4.531 14.751 1.00 94.81 86 PRO A N 1
ATOM 657 C CA . PRO A 1 86 ? -7.205 5.682 13.937 1.00 94.81 86 PRO A CA 1
ATOM 658 C C . PRO A 1 86 ? -7.570 7.040 14.561 1.00 94.81 86 PRO A C 1
ATOM 660 O O . PRO A 1 86 ? -7.107 8.075 14.102 1.00 94.81 86 PRO A O 1
ATOM 663 N N . ALA A 1 87 ? -8.402 7.062 15.609 1.00 96.50 87 ALA A N 1
ATOM 664 C CA . ALA A 1 87 ? -8.728 8.289 16.339 1.00 96.50 87 ALA A CA 1
ATOM 665 C C . ALA A 1 87 ? -7.576 8.783 17.233 1.00 96.50 87 ALA A C 1
ATOM 667 O O . ALA A 1 87 ? -7.636 9.909 17.722 1.00 96.50 87 ALA A O 1
ATOM 668 N N . ALA A 1 88 ? -6.566 7.940 17.474 1.00 96.12 88 ALA A N 1
ATOM 669 C CA . ALA A 1 88 ? -5.377 8.287 18.243 1.00 96.12 88 ALA A CA 1
ATOM 670 C C . ALA A 1 88 ? -4.204 8.776 17.375 1.00 96.12 88 ALA A C 1
ATOM 672 O O . ALA A 1 88 ? -3.178 9.148 17.941 1.00 96.12 88 ALA A O 1
ATOM 673 N N . CYS A 1 89 ? -4.350 8.779 16.044 1.00 95.12 89 CYS A N 1
ATOM 674 C CA . CYS A 1 89 ? -3.342 9.320 15.133 1.00 95.12 89 CYS A CA 1
ATOM 675 C C . CYS A 1 89 ? -3.215 10.844 15.318 1.00 95.12 89 CYS A C 1
ATOM 677 O O . CYS A 1 89 ? -4.206 11.525 15.610 1.00 95.12 89 CYS A O 1
ATOM 679 N N . PHE A 1 90 ? -2.010 11.395 15.151 1.00 90.69 90 PHE A N 1
ATOM 680 C CA . PHE A 1 90 ? -1.774 12.845 15.274 1.00 90.69 90 PHE A CA 1
ATOM 681 C C . PHE A 1 90 ? -2.457 13.649 14.145 1.00 90.69 90 PHE A C 1
ATOM 683 O O . PHE A 1 90 ? -2.838 14.808 14.333 1.00 90.69 90 PHE A O 1
ATOM 690 N N . GLY A 1 91 ? -2.678 13.005 12.996 1.00 89.31 91 GLY A N 1
ATOM 691 C CA . GLY A 1 91 ? -3.395 13.516 11.828 1.00 89.31 91 GLY A CA 1
ATOM 692 C C . GLY A 1 91 ? -4.028 12.372 11.021 1.00 89.31 91 GLY A C 1
ATOM 693 O O . GLY A 1 91 ? -4.515 11.405 11.613 1.00 89.31 91 GLY A O 1
ATOM 694 N N . PRO A 1 92 ? -4.074 12.452 9.675 1.00 88.00 92 PRO A N 1
ATOM 695 C CA . PRO A 1 92 ? -4.241 11.252 8.857 1.00 88.00 92 PRO A CA 1
ATOM 696 C C . PRO A 1 92 ? -3.177 10.224 9.250 1.00 88.00 92 PRO A C 1
ATOM 698 O O . PRO A 1 92 ? -2.016 10.593 9.362 1.00 88.00 92 PRO A O 1
ATOM 701 N N . CYS A 1 93 ? -3.572 8.969 9.477 1.00 90.31 93 CYS A N 1
ATOM 702 C CA . CYS A 1 93 ? -2.630 7.983 9.997 1.00 90.31 93 CYS A CA 1
ATOM 703 C C . CYS A 1 93 ? -1.478 7.725 9.016 1.00 90.31 93 CYS A C 1
ATOM 705 O O . CYS A 1 93 ? -1.733 7.384 7.855 1.00 90.31 93 CYS A O 1
ATOM 707 N N . GLY A 1 94 ? -0.245 7.844 9.507 1.00 89.94 94 GLY A N 1
ATOM 708 C CA . GLY A 1 94 ? 0.981 7.752 8.714 1.00 89.94 94 GLY A CA 1
ATOM 709 C C . GLY A 1 94 ? 2.083 6.923 9.378 1.00 89.94 94 GLY A C 1
ATOM 710 O O . GLY A 1 94 ? 1.850 6.187 10.338 1.00 89.94 94 GLY A O 1
ATOM 711 N N . LEU A 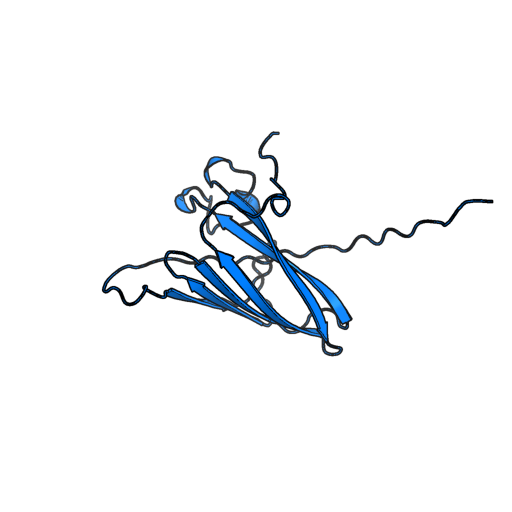1 95 ? 3.303 7.004 8.834 1.00 89.75 95 LEU A N 1
ATOM 712 C CA . LEU A 1 95 ? 4.478 6.324 9.411 1.00 89.75 95 LEU A CA 1
ATOM 713 C C . LEU A 1 95 ? 4.825 6.830 10.809 1.00 89.75 95 LEU A C 1
ATOM 715 O O . LEU A 1 95 ? 5.289 6.052 11.636 1.00 89.75 95 LEU A O 1
ATOM 719 N N . ASP A 1 96 ? 4.592 8.112 11.066 1.00 90.94 96 ASP A N 1
ATOM 720 C CA . ASP A 1 96 ? 4.828 8.780 12.344 1.00 90.94 96 ASP A CA 1
ATOM 721 C C . ASP A 1 96 ? 3.953 8.236 13.482 1.00 90.94 96 ASP A C 1
ATOM 723 O O . ASP A 1 96 ? 4.321 8.349 14.651 1.00 90.94 96 ASP A O 1
ATOM 727 N N . ASP A 1 97 ? 2.837 7.587 13.150 1.00 91.81 97 ASP A N 1
ATOM 728 C CA . ASP A 1 97 ? 1.941 6.970 14.123 1.00 91.81 97 ASP A CA 1
ATOM 729 C C . ASP A 1 97 ? 2.325 5.522 14.482 1.00 91.81 97 ASP A C 1
ATOM 731 O O . ASP A 1 97 ? 1.843 5.007 15.491 1.00 91.81 97 ASP A O 1
ATOM 735 N N . LEU A 1 98 ? 3.179 4.838 13.703 1.00 90.44 98 LEU A N 1
ATOM 736 C CA . LEU A 1 98 ? 3.438 3.396 13.880 1.00 90.44 98 LEU A CA 1
ATOM 737 C C . LEU A 1 98 ? 4.100 3.034 15.214 1.00 90.44 98 LEU A C 1
ATOM 739 O O . LEU A 1 98 ? 3.867 1.940 15.727 1.00 90.44 98 LEU A O 1
ATOM 743 N N . ASP A 1 99 ? 4.881 3.948 15.783 1.00 88.19 99 ASP A N 1
ATOM 744 C CA . ASP A 1 99 ? 5.559 3.737 17.064 1.00 88.19 99 ASP A CA 1
ATOM 745 C C . ASP A 1 99 ? 4.646 4.014 18.269 1.00 88.19 99 ASP A C 1
ATOM 747 O O . ASP A 1 99 ? 5.018 3.749 19.413 1.00 88.19 99 ASP A O 1
ATOM 751 N N . SER A 1 100 ? 3.440 4.546 18.043 1.00 91.81 100 SER A N 1
ATOM 752 C CA . SER A 1 100 ? 2.504 4.872 19.112 1.00 91.81 100 SER A CA 1
ATOM 753 C C . SER A 1 100 ? 1.684 3.644 19.533 1.00 91.81 100 SER A C 1
ATOM 755 O O . SER A 1 100 ? 0.835 3.168 18.778 1.00 91.81 100 SER A O 1
ATOM 757 N N . PRO A 1 101 ? 1.794 3.155 20.784 1.00 91.31 101 PRO A N 1
ATOM 758 C CA . PRO A 1 101 ? 0.975 2.027 21.231 1.00 91.31 101 PRO A CA 1
ATOM 759 C C . PRO A 1 101 ? -0.527 2.348 21.256 1.00 91.31 101 PRO A C 1
ATOM 761 O O . PRO A 1 101 ? -1.355 1.441 21.276 1.00 91.31 101 PRO A O 1
ATOM 764 N N . SER A 1 102 ? -0.901 3.633 21.279 1.00 94.38 102 SER A N 1
ATOM 765 C CA . SER A 1 102 ? -2.302 4.054 21.343 1.00 94.38 102 SER A CA 1
ATOM 766 C C . SER A 1 102 ? -3.046 3.883 20.020 1.00 94.38 102 SER A C 1
ATOM 768 O O . SER A 1 102 ? -4.275 3.795 20.055 1.00 94.38 102 SER A O 1
ATOM 770 N N . VAL A 1 103 ? -2.345 3.811 18.881 1.00 94.75 103 VAL A N 1
ATOM 771 C CA . VAL A 1 103 ? -2.979 3.609 17.566 1.00 94.75 103 VAL A CA 1
ATOM 772 C C . VAL A 1 103 ? -3.257 2.136 17.260 1.00 94.75 103 VAL A C 1
ATOM 774 O O . VAL A 1 103 ? -4.008 1.847 16.325 1.00 94.75 103 VAL A O 1
ATOM 777 N N . ASP A 1 104 ? -2.702 1.220 18.067 1.00 91.75 104 ASP A N 1
ATOM 778 C CA . ASP A 1 104 ? -2.858 -0.235 17.934 1.00 91.75 104 ASP A CA 1
ATOM 779 C C . ASP A 1 104 ? -2.587 -0.696 16.489 1.00 91.75 104 ASP A C 1
ATOM 781 O O . ASP A 1 104 ? -3.440 -1.277 15.810 1.00 91.75 104 ASP A O 1
ATOM 785 N N . ALA A 1 105 ? -1.415 -0.315 15.973 1.00 90.94 105 ALA A N 1
ATOM 786 C CA . ALA A 1 105 ? -1.023 -0.589 14.600 1.00 90.94 105 ALA A CA 1
ATOM 787 C C . ALA A 1 105 ? -0.572 -2.046 14.414 1.00 90.94 105 ALA A C 1
ATOM 789 O O . ALA A 1 105 ? 0.120 -2.623 15.250 1.00 90.94 105 ALA A O 1
ATOM 790 N N . GLY A 1 106 ? -0.930 -2.632 13.274 1.00 87.38 106 GLY A N 1
ATOM 791 C CA . GLY A 1 106 ? -0.429 -3.923 12.816 1.00 87.38 106 GLY A CA 1
ATOM 792 C C . GLY A 1 106 ? 0.229 -3.798 11.448 1.00 87.38 106 GLY A C 1
ATOM 793 O O . GLY A 1 106 ? -0.377 -3.256 10.522 1.00 87.38 106 GLY A O 1
ATOM 794 N N . VAL A 1 107 ? 1.442 -4.340 11.314 1.00 89.00 107 VAL A N 1
ATOM 795 C CA . VAL A 1 107 ? 2.188 -4.399 10.051 1.00 89.00 107 VAL A CA 1
ATOM 796 C C . VAL A 1 107 ? 2.534 -5.849 9.736 1.00 89.00 107 VAL A C 1
ATOM 798 O O . VAL A 1 107 ? 3.157 -6.534 10.542 1.00 89.00 107 VAL A O 1
ATOM 801 N N . PHE A 1 108 ? 2.107 -6.352 8.580 1.00 86.75 108 PHE A N 1
ATOM 802 C CA . PHE A 1 108 ? 2.378 -7.738 8.188 1.00 86.75 108 PHE A CA 1
ATOM 803 C C . PHE A 1 108 ? 2.323 -7.929 6.674 1.00 86.75 108 PHE A C 1
ATOM 805 O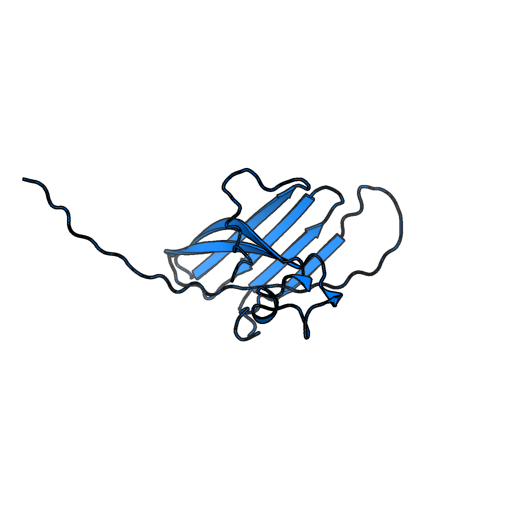 O . PHE A 1 108 ? 1.721 -7.147 5.936 1.00 86.75 108 PHE A O 1
ATOM 812 N N . TYR A 1 109 ? 2.988 -8.979 6.200 1.00 88.62 109 TYR A N 1
ATOM 813 C CA . TYR A 1 109 ? 3.147 -9.237 4.773 1.00 88.62 109 TYR A CA 1
ATOM 814 C C . TYR A 1 109 ? 1.803 -9.538 4.092 1.00 88.62 109 TYR A C 1
ATOM 816 O O . TYR A 1 109 ? 0.993 -10.313 4.606 1.00 88.62 109 TYR A O 1
ATOM 824 N N . ALA A 1 110 ? 1.581 -8.956 2.910 1.00 90.31 110 ALA A N 1
ATOM 825 C CA . ALA A 1 110 ? 0.400 -9.218 2.091 1.00 90.31 110 ALA A CA 1
ATOM 826 C C . ALA A 1 110 ? 0.741 -10.066 0.860 1.00 90.31 110 ALA A C 1
ATOM 828 O O . ALA A 1 110 ? 0.135 -11.115 0.636 1.00 90.31 110 ALA A O 1
ATOM 829 N N . ALA A 1 111 ? 1.690 -9.598 0.047 1.00 91.69 111 ALA A N 1
ATOM 830 C CA . ALA A 1 111 ? 2.068 -10.224 -1.217 1.00 91.69 111 ALA A CA 1
ATOM 831 C C . ALA A 1 111 ? 3.412 -9.693 -1.735 1.00 91.69 111 ALA A C 1
ATOM 833 O O . ALA A 1 111 ? 3.975 -8.740 -1.205 1.00 91.69 111 ALA A O 1
ATOM 834 N N . GLY A 1 112 ? 3.905 -10.291 -2.815 1.00 92.38 112 GLY A N 1
ATOM 835 C CA . GLY A 1 112 ? 5.069 -9.827 -3.555 1.00 92.38 112 GLY A CA 1
ATOM 836 C C . GLY A 1 112 ? 4.859 -10.068 -5.042 1.00 92.38 112 GLY A C 1
ATOM 837 O O . GLY A 1 112 ? 4.129 -10.984 -5.427 1.00 92.38 112 GLY A O 1
ATOM 838 N N . PHE A 1 113 ? 5.462 -9.228 -5.874 1.00 93.81 113 PHE A N 1
ATOM 839 C CA . PHE A 1 113 ? 5.363 -9.322 -7.327 1.00 93.81 113 PHE A CA 1
ATOM 840 C C . PHE A 1 113 ? 6.653 -8.842 -7.992 1.00 93.81 113 PHE A C 1
ATOM 842 O O . PHE A 1 113 ? 7.469 -8.156 -7.378 1.00 93.81 113 PHE A O 1
ATOM 849 N N . VAL A 1 114 ? 6.830 -9.211 -9.259 1.00 95.38 114 VAL A N 1
ATOM 850 C CA . VAL A 1 114 ? 7.888 -8.682 -10.125 1.00 95.38 114 VAL A CA 1
ATOM 851 C C . VAL A 1 114 ? 7.215 -7.862 -11.218 1.00 95.38 114 VAL A C 1
ATOM 853 O O . VAL A 1 114 ? 6.220 -8.311 -11.789 1.00 95.38 114 VAL A O 1
ATOM 856 N N . THR A 1 115 ? 7.719 -6.659 -11.470 1.00 97.25 115 THR A N 1
ATOM 857 C CA . THR A 1 115 ? 7.225 -5.780 -12.537 1.00 97.25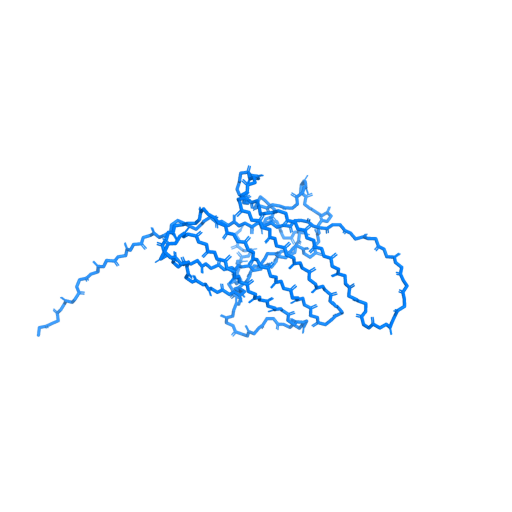 115 THR A CA 1
ATOM 858 C C . THR A 1 115 ? 7.553 -6.341 -13.913 1.00 97.25 115 THR A C 1
ATOM 860 O O . THR A 1 115 ? 8.512 -7.097 -14.096 1.00 97.25 115 THR A O 1
ATOM 863 N N . ASP A 1 116 ? 6.760 -5.958 -14.910 1.00 95.25 116 ASP A N 1
ATOM 864 C CA . ASP A 1 116 ? 7.110 -6.244 -16.296 1.00 95.25 116 ASP A CA 1
ATOM 865 C C . ASP A 1 116 ? 8.270 -5.357 -16.797 1.00 95.25 116 ASP A C 1
ATOM 867 O O . ASP A 1 116 ? 8.826 -4.518 -16.082 1.00 95.25 116 ASP A O 1
ATOM 871 N N . MET A 1 117 ? 8.657 -5.549 -18.061 1.00 97.31 117 MET A N 1
ATOM 872 C CA . MET A 1 117 ? 9.713 -4.757 -18.706 1.00 97.31 117 MET A CA 1
ATOM 873 C C . MET A 1 117 ? 9.341 -3.278 -18.905 1.00 97.31 117 MET A C 1
ATOM 875 O O . MET A 1 117 ? 10.213 -2.483 -19.245 1.00 97.31 117 MET A O 1
ATOM 879 N N . GLY A 1 118 ? 8.070 -2.912 -18.734 1.00 96.38 118 GLY A N 1
ATOM 880 C CA . GLY A 1 118 ? 7.569 -1.543 -18.819 1.00 96.38 118 GLY A CA 1
ATOM 881 C C . GLY A 1 118 ? 7.392 -0.870 -17.458 1.00 96.38 118 GLY A C 1
ATOM 882 O O . GLY A 1 118 ? 6.856 0.233 -17.420 1.00 96.38 118 GLY A O 1
ATOM 883 N N . GLY A 1 119 ? 7.789 -1.511 -16.351 1.00 96.62 119 GLY A N 1
ATOM 884 C CA . GLY A 1 119 ? 7.608 -0.937 -15.016 1.00 96.62 119 GLY A CA 1
ATOM 885 C C . GLY A 1 119 ? 6.148 -0.916 -14.558 1.00 96.62 119 GLY A C 1
ATOM 886 O O . GLY A 1 119 ? 5.758 -0.067 -13.757 1.00 96.62 119 GLY A O 1
ATOM 887 N N . THR A 1 120 ? 5.318 -1.817 -15.088 1.00 96.88 120 THR A N 1
ATOM 888 C CA . THR A 1 120 ? 3.903 -1.934 -14.722 1.00 96.88 120 THR A CA 1
ATOM 889 C C . THR A 1 120 ? 3.680 -3.135 -13.811 1.00 96.88 120 THR A C 1
ATOM 891 O O . THR A 1 120 ? 4.319 -4.184 -13.949 1.00 96.88 120 THR A O 1
ATOM 894 N N . ALA A 1 121 ? 2.747 -2.991 -12.871 1.00 94.75 121 ALA A N 1
ATOM 895 C CA . ALA A 1 121 ? 2.323 -4.065 -11.990 1.00 94.75 121 ALA A CA 1
ATOM 896 C C . ALA A 1 121 ? 0.816 -4.056 -11.749 1.00 94.75 121 ALA A C 1
ATOM 898 O O . ALA A 1 121 ? 0.209 -3.014 -11.515 1.00 94.75 121 ALA A O 1
ATOM 899 N N . ASN A 1 122 ? 0.244 -5.260 -11.731 1.00 95.50 122 ASN A N 1
ATOM 900 C CA . ASN A 1 122 ? -1.087 -5.529 -11.210 1.00 95.50 122 ASN A CA 1
ATOM 901 C C . ASN A 1 122 ? -0.957 -6.605 -10.133 1.00 95.50 122 ASN A C 1
ATOM 903 O O . ASN A 1 122 ? -0.482 -7.705 -10.416 1.00 95.50 122 ASN A O 1
ATOM 907 N N . ALA A 1 123 ? -1.374 -6.301 -8.909 1.00 94.19 123 ALA A N 1
ATOM 908 C CA . ALA A 1 123 ? -1.327 -7.240 -7.797 1.00 94.19 123 ALA A CA 1
ATOM 909 C C . ALA A 1 123 ? -2.705 -7.377 -7.157 1.00 94.19 123 ALA A C 1
ATOM 911 O O . ALA A 1 123 ? -3.505 -6.444 -7.136 1.00 94.19 123 ALA A O 1
ATOM 912 N N . SER A 1 124 ? -2.999 -8.557 -6.623 1.00 95.31 124 SER A N 1
ATOM 913 C CA . SER A 1 124 ? -4.199 -8.797 -5.827 1.00 95.31 124 SER A CA 1
ATOM 914 C C . SER A 1 124 ? -3.834 -9.612 -4.605 1.00 95.31 124 SER A C 1
ATOM 916 O O . SER A 1 124 ? -3.048 -10.554 -4.683 1.00 95.31 124 SER A O 1
ATOM 918 N N . PHE A 1 125 ? -4.387 -9.224 -3.468 1.00 92.44 125 PHE A N 1
ATOM 919 C CA . PHE A 1 125 ? -4.053 -9.793 -2.174 1.00 92.44 125 PHE A CA 1
ATOM 920 C C . PHE A 1 125 ? -5.279 -9.732 -1.270 1.00 92.44 125 PHE A C 1
ATOM 922 O O . PHE A 1 125 ? -6.200 -8.945 -1.487 1.00 92.44 125 PHE A O 1
ATOM 929 N N . HIS A 1 126 ? -5.339 -10.626 -0.291 1.00 92.19 126 HIS A N 1
ATOM 930 C CA . HIS A 1 126 ? -6.491 -10.720 0.592 1.00 92.19 126 HIS A CA 1
ATOM 931 C C . HIS A 1 126 ? -6.067 -11.092 2.002 1.00 92.19 126 HIS A C 1
ATOM 933 O O . HIS A 1 126 ? -5.026 -11.708 2.218 1.00 92.19 126 HIS A O 1
ATOM 939 N N . LEU A 1 127 ? -6.907 -10.709 2.950 1.00 89.56 127 LEU A N 1
ATOM 940 C CA . LEU A 1 127 ? -6.748 -10.975 4.364 1.00 89.56 127 LEU A CA 1
ATOM 941 C C . LEU A 1 127 ? -8.072 -11.498 4.900 1.00 89.56 127 LEU A C 1
ATOM 943 O O . LEU A 1 127 ? -9.110 -10.865 4.717 1.00 89.56 127 LEU A O 1
ATOM 947 N N . LYS A 1 128 ? -8.044 -12.646 5.573 1.00 88.62 128 LYS A N 1
ATOM 948 C CA . LYS A 1 128 ? -9.202 -13.160 6.308 1.00 88.62 128 LYS A CA 1
ATOM 949 C C . LYS A 1 128 ? -9.168 -12.647 7.740 1.00 88.62 128 LYS A C 1
ATOM 951 O O . LYS A 1 128 ? -8.100 -12.481 8.316 1.00 88.62 128 LYS A O 1
ATOM 956 N N . ALA A 1 129 ? -10.345 -12.431 8.309 1.00 84.38 129 ALA A N 1
ATOM 957 C CA . ALA A 1 129 ? -10.491 -12.156 9.725 1.00 84.38 129 ALA A CA 1
ATOM 958 C C . ALA A 1 129 ? -9.992 -13.350 10.549 1.00 84.38 129 ALA A C 1
ATOM 960 O O . ALA A 1 129 ? -10.203 -14.509 10.184 1.00 84.38 129 ALA A O 1
ATOM 961 N N . GLY A 1 130 ? -9.370 -13.040 11.681 1.00 79.00 130 GLY A N 1
ATOM 962 C CA . GLY A 1 130 ? -8.700 -14.008 12.537 1.00 79.00 130 GLY A CA 1
ATOM 963 C C . GLY A 1 130 ? -7.252 -13.597 12.797 1.00 79.00 130 GLY A C 1
ATOM 964 O O . GLY A 1 130 ? -6.802 -12.575 12.276 1.00 79.00 130 GLY A O 1
ATOM 965 N N . PRO A 1 131 ? -6.529 -14.363 13.625 1.00 71.88 131 PRO A N 1
ATOM 966 C CA . PRO A 1 131 ? -5.114 -14.116 13.840 1.00 71.88 131 PRO A CA 1
ATOM 967 C C . PRO A 1 131 ? -4.346 -14.254 12.514 1.00 71.88 131 PRO A C 1
ATOM 969 O O . PRO A 1 131 ? -4.676 -15.142 11.717 1.00 71.88 131 PRO A O 1
ATOM 972 N N . PRO A 1 132 ? -3.318 -13.418 12.279 1.00 68.12 132 PRO A N 1
ATOM 973 C CA . PRO A 1 132 ? -2.364 -13.638 11.199 1.00 68.12 132 PRO A CA 1
ATOM 974 C C . PRO A 1 132 ? 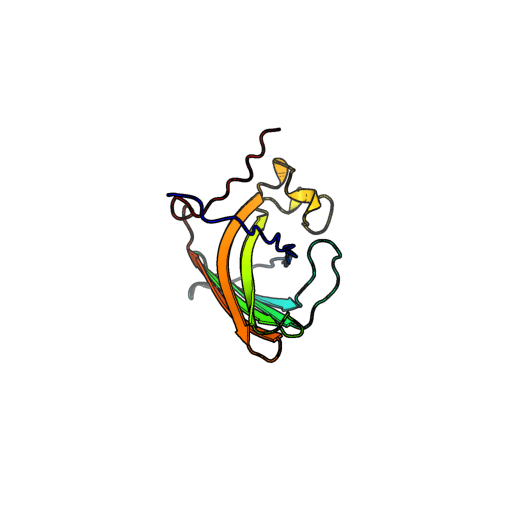-1.819 -15.071 11.258 1.00 68.12 132 PRO A C 1
ATOM 976 O O . PRO A 1 132 ? -1.644 -15.641 12.339 1.00 68.12 132 PRO A O 1
ATOM 979 N N . THR A 1 133 ? -1.557 -15.678 10.101 1.00 68.00 133 THR A N 1
ATOM 980 C CA . THR A 1 133 ? -0.891 -16.986 10.045 1.00 68.00 133 THR A CA 1
ATOM 981 C C . THR A 1 133 ? 0.453 -16.893 10.767 1.00 68.00 133 THR A C 1
ATOM 983 O O . THR A 1 133 ? 1.205 -15.960 10.515 1.00 68.00 133 THR A O 1
ATOM 986 N N . GLN A 1 134 ? 0.782 -17.851 11.637 1.00 65.25 134 GLN A N 1
ATOM 987 C CA . GLN A 1 134 ? 2.061 -17.828 12.359 1.00 65.25 134 GLN A CA 1
ATOM 988 C C . GLN A 1 134 ? 3.245 -17.622 11.401 1.00 65.25 134 GLN A C 1
ATOM 990 O O . GLN A 1 134 ? 3.382 -18.364 10.425 1.00 65.25 134 GLN A O 1
ATOM 995 N N . GLY A 1 135 ? 4.092 -16.627 11.691 1.00 64.25 135 GLY A N 1
ATOM 996 C CA . GLY A 1 135 ? 5.300 -16.333 10.918 1.00 64.25 135 GLY A CA 1
ATOM 997 C C . GLY A 1 135 ? 5.127 -15.310 9.791 1.00 64.25 135 GLY A C 1
ATOM 998 O O . GLY A 1 135 ? 6.089 -15.083 9.059 1.00 64.25 135 GLY A O 1
ATOM 999 N N . ILE A 1 136 ? 3.943 -14.700 9.632 1.00 63.66 136 ILE A N 1
ATOM 1000 C CA . ILE A 1 136 ? 3.743 -13.530 8.743 1.00 63.66 136 ILE A CA 1
ATOM 1001 C C . ILE A 1 136 ? 3.781 -12.200 9.503 1.00 63.66 136 ILE A C 1
ATOM 1003 O O . ILE A 1 136 ? 3.878 -11.135 8.892 1.00 63.66 136 ILE A O 1
ATOM 1007 N N . ASP A 1 137 ? 3.682 -12.270 10.827 1.00 57.50 137 ASP A N 1
ATOM 1008 C CA . ASP A 1 137 ? 3.856 -11.164 11.741 1.00 57.50 137 ASP A CA 1
ATOM 1009 C C . ASP A 1 137 ? 5.350 -10.864 11.888 1.00 57.50 137 ASP A C 1
ATOM 1011 O O . ASP A 1 137 ? 6.082 -11.525 12.620 1.00 57.50 137 ASP A O 1
ATOM 1015 N N . VAL A 1 138 ? 5.815 -9.817 11.207 1.00 55.19 138 VAL A N 1
ATOM 1016 C CA . VAL A 1 138 ? 6.898 -9.029 11.789 1.00 55.19 138 VAL A CA 1
ATOM 1017 C C . VAL A 1 138 ? 6.202 -8.189 12.845 1.00 55.19 138 VAL A C 1
ATOM 1019 O O . VAL A 1 138 ? 5.685 -7.118 12.545 1.00 55.19 138 VAL A O 1
ATOM 1022 N N . LEU A 1 139 ? 6.096 -8.719 14.066 1.00 46.28 139 LEU A N 1
ATOM 1023 C CA . LEU A 1 139 ? 5.763 -7.882 15.209 1.00 46.28 139 LEU A CA 1
ATOM 1024 C C . LEU A 1 139 ? 6.855 -6.815 15.242 1.00 46.28 139 LEU A C 1
ATOM 1026 O O . LEU A 1 139 ? 7.992 -7.104 15.616 1.00 46.28 139 LEU A O 1
ATOM 1030 N N . VAL A 1 140 ? 6.541 -5.608 14.769 1.00 49.16 140 VAL A N 1
ATOM 1031 C CA . VAL A 1 140 ? 7.297 -4.425 15.160 1.00 49.16 140 VAL A CA 1
ATOM 1032 C C . VAL A 1 140 ? 7.085 -4.380 16.664 1.00 49.16 140 VAL A C 1
ATOM 1034 O O . VAL A 1 140 ? 6.004 -4.043 17.140 1.00 49.16 140 VAL A O 1
ATOM 1037 N N . ASP A 1 141 ? 8.044 -4.939 17.398 1.00 42.22 141 ASP A N 1
ATOM 1038 C CA . ASP A 1 141 ? 7.991 -5.018 18.846 1.00 42.22 141 ASP A CA 1
ATOM 1039 C C . ASP A 1 141 ? 7.969 -3.566 19.315 1.00 42.22 141 ASP A C 1
ATOM 1041 O O . ASP A 1 141 ? 8.987 -2.876 19.262 1.00 42.22 141 ASP A O 1
ATOM 1045 N N . ALA A 1 142 ? 6.792 -3.074 19.708 1.00 41.12 142 ALA A N 1
ATOM 1046 C CA . ALA A 1 142 ? 6.596 -1.761 20.320 1.00 41.12 142 ALA A CA 1
ATOM 1047 C C . ALA A 1 142 ? 7.180 -1.754 21.747 1.00 41.12 142 ALA A C 1
ATOM 1049 O O . ALA A 1 142 ? 6.530 -1.379 22.724 1.00 41.12 142 ALA A O 1
ATOM 1050 N N . LYS A 1 143 ? 8.406 -2.261 21.878 1.00 35.78 143 LYS A N 1
ATOM 1051 C CA . LYS A 1 143 ? 9.203 -2.312 23.091 1.00 35.78 143 LYS A CA 1
ATOM 1052 C C . LYS A 1 143 ? 10.564 -1.699 22.810 1.00 35.78 143 LYS A C 1
ATOM 1054 O O . LYS A 1 143 ? 11.561 -2.391 22.607 1.00 35.78 143 LYS A O 1
ATOM 1059 N N . GLY A 1 144 ? 10.562 -0.376 22.871 1.00 37.50 144 GLY A N 1
ATOM 1060 C CA . GLY A 1 144 ? 11.683 0.447 23.306 1.00 37.50 144 GLY A CA 1
ATOM 1061 C C . GLY A 1 144 ? 11.152 1.512 24.241 1.00 37.50 144 GLY A C 1
ATOM 1062 O O . GLY A 1 144 ? 10.681 2.532 23.705 1.00 37.50 144 GLY A O 1
#

Secondary structure (DSSP, 8-state):
---PPP---------B------------S--PEEEEEEEEBTTT--EEEEEEEEEE-SSEEEEEEEE-SPPTT-EEEEEEEEES-GGGSSSS--GGGTT-GGG-EEEEEEEEEE--TTS-EEEEEEEESSSPPTT-B-------